Protein AF-A0A1U8H7A0-F1 (afdb_monomer)

InterPro domains:
  IPR008963 Purple acid phosphatase-like, N-terminal [SSF49363] (1-79)

Mean predicted aligned error: 8.27 Å

Sequence (106 aa):
MTITWTSGYNIDEAVLFVEWGWKDQPHQRSPAGTLTFHRNSMCGPPARTVGWHYPGFIHTSFLKDLWPNMMHTYRLGHMLMVQLFGASSIHLNLLLFLDKSHCNAL

Foldseek 3Di:
DKDKDFDQDDPVFWFWWKFKDAPPDHTDIWGKDKDFDDLVVDPDPPCNDVPPDGRHIMIMTDDPDDDPPTKMFMWIWTFGDDDDDDDDDDPPGDIDTPPDDRPTDD

pLDDT: mean 83.45, std 20.26, range [33.91, 98.06]

Structure (mmCIF, N/CA/C/O backbone):
data_AF-A0A1U8H7A0-F1
#
_entry.id   AF-A0A1U8H7A0-F1
#
loop_
_atom_site.group_PDB
_atom_site.id
_atom_site.type_symbol
_atom_site.label_atom_id
_atom_site.label_alt_id
_atom_site.label_comp_id
_atom_site.label_asym_id
_atom_site.label_entity_id
_atom_site.label_seq_id
_atom_site.pdbx_PDB_ins_code
_atom_site.Cartn_x
_atom_site.Cartn_y
_atom_site.Cartn_z
_atom_site.occupancy
_atom_site.B_iso_or_equiv
_atom_site.auth_seq_id
_atom_site.auth_comp_id
_atom_site.auth_asym_id
_atom_site.auth_atom_id
_atom_site.pdbx_PDB_model_num
ATOM 1 N N . MET A 1 1 ? -14.407 -1.987 4.304 1.00 94.12 1 MET A N 1
ATOM 2 C CA . MET A 1 1 ? -13.656 -1.012 3.477 1.00 94.12 1 MET A CA 1
ATOM 3 C C . MET A 1 1 ? -12.301 -1.608 3.128 1.00 94.12 1 MET A C 1
ATOM 5 O O . MET A 1 1 ? -11.783 -2.394 3.914 1.00 94.12 1 MET A O 1
ATOM 9 N N . THR A 1 2 ? -11.725 -1.245 1.985 1.00 96.88 2 THR A N 1
ATOM 10 C CA . THR A 1 2 ? -10.378 -1.679 1.587 1.00 96.88 2 THR A CA 1
ATOM 11 C C . THR A 1 2 ? -9.456 -0.471 1.524 1.00 96.88 2 THR A C 1
ATOM 13 O O . THR A 1 2 ? -9.811 0.534 0.914 1.00 96.88 2 THR A O 1
ATOM 16 N N . ILE A 1 3 ? -8.284 -0.569 2.147 1.00 96.50 3 ILE A N 1
ATOM 17 C CA . ILE A 1 3 ? -7.262 0.482 2.140 1.00 96.50 3 ILE A CA 1
ATOM 18 C C . ILE A 1 3 ? -6.057 -0.053 1.381 1.00 96.50 3 ILE A C 1
ATOM 20 O O . ILE A 1 3 ? -5.523 -1.101 1.739 1.00 96.50 3 ILE A O 1
ATOM 24 N N . THR A 1 4 ? -5.653 0.661 0.330 1.00 97.06 4 THR A N 1
ATOM 25 C CA . THR A 1 4 ? -4.488 0.315 -0.491 1.00 97.06 4 THR A CA 1
ATOM 26 C C . THR A 1 4 ? -3.503 1.474 -0.509 1.00 97.06 4 THR A C 1
ATOM 28 O O . THR A 1 4 ? -3.912 2.619 -0.698 1.00 97.06 4 THR A O 1
ATOM 31 N N . TRP A 1 5 ? -2.219 1.189 -0.303 1.00 96.50 5 TRP A N 1
ATOM 32 C CA . TRP A 1 5 ? -1.147 2.185 -0.302 1.00 96.50 5 TRP A CA 1
ATOM 33 C C . TRP A 1 5 ? 0.150 1.605 -0.863 1.00 96.50 5 TRP A C 1
ATOM 35 O O . TRP A 1 5 ? 0.281 0.395 -1.024 1.00 96.50 5 TRP A O 1
ATOM 45 N N . THR A 1 6 ? 1.117 2.472 -1.150 1.00 95.75 6 THR A N 1
ATOM 46 C CA . THR A 1 6 ? 2.445 2.085 -1.639 1.00 95.75 6 THR A CA 1
ATOM 47 C C . THR A 1 6 ? 3.522 2.402 -0.611 1.00 95.75 6 THR A C 1
ATOM 49 O O . THR A 1 6 ? 3.469 3.457 0.024 1.00 95.75 6 THR A O 1
ATOM 52 N N . SER A 1 7 ? 4.519 1.531 -0.470 1.00 93.56 7 SER A N 1
ATOM 53 C CA . SER A 1 7 ? 5.715 1.792 0.337 1.00 93.56 7 SER A CA 1
ATOM 54 C C . SER A 1 7 ? 6.980 1.194 -0.291 1.00 93.56 7 SER A C 1
ATOM 56 O O . SER A 1 7 ? 6.926 0.507 -1.315 1.00 93.56 7 SER A O 1
ATOM 58 N N . GLY A 1 8 ? 8.132 1.484 0.318 1.00 93.12 8 GLY A N 1
ATOM 59 C CA . GLY A 1 8 ? 9.412 0.872 -0.036 1.00 93.12 8 GLY A CA 1
ATOM 60 C C . GLY A 1 8 ? 9.710 -0.444 0.687 1.00 93.12 8 GLY A C 1
ATOM 61 O O . GLY A 1 8 ? 10.721 -1.051 0.365 1.00 93.12 8 GLY A O 1
ATOM 62 N N . TYR A 1 9 ? 8.862 -0.878 1.625 1.00 92.44 9 TYR A N 1
ATOM 63 C CA . TYR A 1 9 ? 9.141 -2.019 2.498 1.00 92.44 9 TYR A CA 1
ATOM 64 C C . TYR A 1 9 ? 8.518 -3.315 1.981 1.00 92.44 9 TYR A C 1
ATOM 66 O O . TYR A 1 9 ? 7.304 -3.389 1.766 1.00 92.44 9 TYR A O 1
ATOM 74 N N . ASN A 1 10 ? 9.339 -4.354 1.828 1.00 93.44 10 ASN A N 1
ATOM 75 C CA . ASN A 1 10 ? 8.852 -5.698 1.514 1.00 93.44 10 ASN A CA 1
ATOM 76 C C . ASN A 1 10 ? 8.337 -6.426 2.772 1.00 93.44 10 ASN A C 1
ATOM 78 O O . ASN A 1 10 ? 8.634 -6.043 3.904 1.00 93.44 10 ASN A O 1
ATOM 82 N N . ILE A 1 11 ? 7.623 -7.538 2.575 1.00 93.44 11 ILE A N 1
ATOM 83 C CA . ILE A 1 11 ? 7.170 -8.429 3.657 1.00 93.44 11 ILE A CA 1
ATOM 84 C C . ILE A 1 11 ? 8.323 -9.032 4.473 1.00 93.44 11 ILE A C 1
ATOM 86 O O . ILE A 1 11 ? 8.117 -9.385 5.627 1.00 93.44 11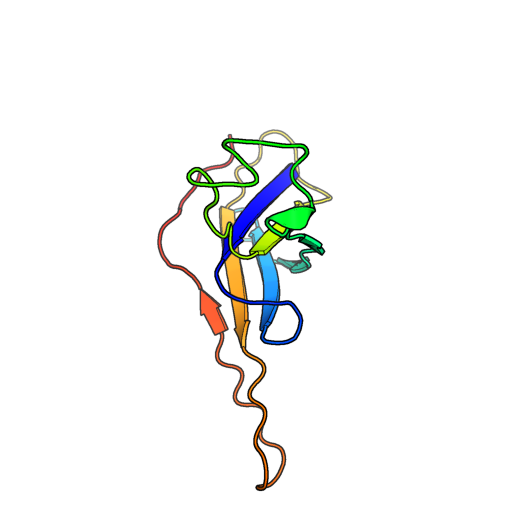 ILE A O 1
ATOM 90 N N . ASP A 1 12 ? 9.525 -9.115 3.896 1.00 92.12 12 ASP A N 1
ATOM 91 C CA . ASP A 1 12 ? 10.733 -9.616 4.567 1.00 92.12 12 ASP A CA 1
ATOM 92 C C . ASP A 1 12 ? 11.449 -8.537 5.397 1.00 92.12 12 ASP A C 1
ATOM 94 O O . ASP A 1 12 ? 12.371 -8.839 6.148 1.00 92.12 12 ASP A O 1
ATOM 98 N N . GLU A 1 13 ? 11.024 -7.277 5.279 1.00 89.19 13 GLU A N 1
ATOM 99 C CA . GLU A 1 13 ? 11.632 -6.127 5.958 1.00 89.19 13 GLU A CA 1
ATOM 100 C C . GLU A 1 13 ? 10.713 -5.553 7.037 1.00 89.19 13 GLU A C 1
ATOM 102 O O . GLU A 1 13 ? 11.187 -5.010 8.037 1.00 89.19 13 GLU A O 1
ATOM 107 N N . ALA A 1 14 ? 9.393 -5.649 6.844 1.00 90.75 14 ALA A N 1
ATOM 108 C CA . ALA A 1 14 ? 8.421 -5.080 7.760 1.00 90.75 14 ALA A CA 1
ATOM 109 C C . ALA A 1 14 ? 7.108 -5.866 7.820 1.00 90.75 14 ALA A C 1
ATOM 111 O O . ALA A 1 14 ? 6.589 -6.345 6.812 1.00 90.75 14 ALA A O 1
ATOM 112 N N . VAL A 1 15 ? 6.501 -5.888 9.007 1.00 93.38 15 VAL A N 1
ATOM 113 C CA . VAL A 1 15 ? 5.101 -6.288 9.173 1.00 93.38 15 VAL A CA 1
ATOM 114 C C . VAL A 1 15 ? 4.203 -5.096 8.849 1.00 93.38 15 VAL A C 1
ATOM 116 O O . VAL A 1 15 ? 4.338 -4.015 9.428 1.00 93.38 15 VAL A O 1
ATOM 119 N N . LEU A 1 16 ? 3.269 -5.311 7.925 1.00 93.94 16 LEU A N 1
ATOM 120 C CA . LEU A 1 16 ? 2.419 -4.284 7.330 1.00 93.94 16 LEU A CA 1
ATOM 121 C C . LEU A 1 16 ? 1.000 -4.366 7.879 1.00 93.94 16 LEU A C 1
ATOM 123 O O . LEU A 1 16 ? 0.369 -5.427 7.847 1.00 93.94 16 LEU A O 1
ATOM 127 N N . PHE A 1 17 ? 0.477 -3.242 8.357 1.00 95.38 17 PHE A N 1
ATOM 128 C CA . PHE A 1 17 ? -0.865 -3.197 8.921 1.00 95.38 17 PHE A CA 1
ATOM 129 C C . PHE A 1 17 ? -1.494 -1.809 8.793 1.00 95.38 17 PHE A C 1
ATOM 131 O O . PHE A 1 17 ? -0.814 -0.795 8.644 1.00 95.38 17 PHE A O 1
ATOM 138 N N . VAL A 1 18 ? -2.818 -1.771 8.894 1.00 96.38 18 VAL A N 1
ATOM 139 C CA . VAL A 1 18 ? -3.572 -0.539 9.125 1.00 96.38 18 VAL A CA 1
ATOM 140 C C . VAL A 1 18 ? -4.067 -0.552 10.559 1.00 96.38 18 VAL A C 1
ATOM 142 O O . VAL A 1 18 ? -4.705 -1.514 10.983 1.00 96.38 18 VAL A O 1
ATOM 145 N N . GLU A 1 19 ? -3.784 0.511 11.299 1.00 95.50 19 GLU A N 1
ATOM 146 C CA . GLU A 1 19 ? -4.386 0.769 12.603 1.00 95.50 19 GLU A CA 1
ATOM 147 C C . GLU A 1 19 ? -5.600 1.672 12.415 1.00 95.50 19 GLU A C 1
ATOM 149 O O . GLU A 1 19 ? -5.485 2.709 11.768 1.00 95.50 19 GLU A O 1
ATOM 154 N N . TRP A 1 20 ? -6.764 1.286 12.925 1.00 94.88 20 TRP A N 1
ATOM 155 C CA . TRP A 1 20 ? -8.007 2.004 12.658 1.00 94.88 20 TRP A CA 1
ATOM 156 C C . TRP A 1 20 ? -9.032 1.846 13.780 1.00 94.88 20 TRP A C 1
ATOM 158 O O . TRP A 1 20 ? -8.995 0.886 14.547 1.00 94.88 20 TRP A O 1
ATOM 168 N N . GLY A 1 21 ? -9.959 2.796 13.863 1.00 93.75 21 GLY A N 1
ATOM 169 C CA . GLY A 1 21 ? -11.044 2.807 14.841 1.00 93.75 21 GLY A CA 1
ATOM 170 C C . GLY A 1 21 ? -11.908 4.059 14.713 1.00 93.75 21 GLY A C 1
ATOM 171 O O . GLY A 1 21 ? -11.516 5.035 14.065 1.00 93.75 21 GLY A O 1
ATOM 172 N N . TRP A 1 22 ? -13.101 4.032 15.303 1.00 90.19 22 TRP A N 1
ATOM 173 C CA . TRP A 1 22 ? -13.913 5.237 15.474 1.00 90.19 22 TRP A CA 1
ATOM 174 C C . TRP A 1 22 ? -13.627 5.898 16.823 1.00 90.19 22 TRP A C 1
ATOM 176 O O . TRP A 1 22 ? -12.948 5.341 17.687 1.00 90.19 22 TRP A O 1
ATOM 186 N N . LYS A 1 23 ? -14.114 7.129 16.978 1.00 83.44 23 LYS A N 1
ATOM 187 C CA . LYS A 1 23 ? -13.830 7.965 18.145 1.00 83.44 23 LYS A CA 1
ATOM 188 C C . LYS A 1 23 ? -14.203 7.250 19.453 1.00 83.44 23 LYS A C 1
ATOM 190 O O . LYS A 1 23 ? -15.249 6.612 19.536 1.00 83.44 23 LYS A O 1
ATOM 195 N N . ASP A 1 24 ? -13.345 7.396 20.461 1.00 83.75 24 ASP A N 1
ATOM 196 C CA . ASP A 1 24 ? -13.541 6.870 21.819 1.00 83.75 24 ASP A CA 1
ATOM 197 C C . ASP A 1 24 ? -13.570 5.327 21.918 1.00 83.75 24 ASP A C 1
ATOM 1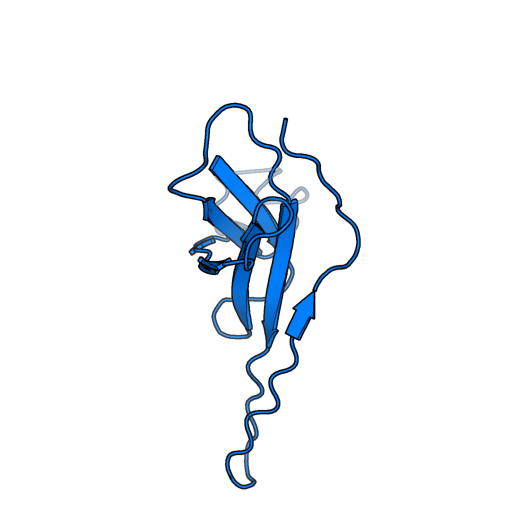99 O O . ASP A 1 24 ? -13.980 4.777 22.940 1.00 83.75 24 ASP A O 1
ATOM 203 N N . GLN A 1 25 ? -13.093 4.617 20.887 1.00 84.88 25 GLN A N 1
ATOM 204 C CA . GLN A 1 25 ? -12.848 3.173 20.926 1.00 84.88 25 GLN A CA 1
ATOM 205 C C . GLN A 1 25 ? -11.360 2.834 20.795 1.00 84.88 25 GLN A C 1
ATOM 207 O O . GLN A 1 25 ? -10.603 3.583 20.170 1.00 84.88 25 GLN A O 1
ATOM 212 N N . PRO A 1 26 ? -10.925 1.681 21.340 1.00 87.81 26 PRO A N 1
ATOM 213 C CA . PRO A 1 26 ? -9.599 1.153 21.068 1.00 87.81 26 PRO A CA 1
ATOM 214 C C . PRO A 1 26 ? -9.395 0.966 19.565 1.00 87.81 26 PRO A C 1
ATOM 216 O O . PRO A 1 26 ? -10.201 0.324 18.891 1.00 87.81 26 PRO A O 1
ATOM 219 N N . HIS A 1 27 ? -8.300 1.508 19.040 1.00 90.81 27 HIS A N 1
ATOM 220 C CA . HIS A 1 27 ? -7.917 1.233 17.665 1.00 90.81 27 HIS A CA 1
ATOM 221 C C . HIS A 1 27 ? -7.462 -0.223 17.538 1.00 90.81 27 HIS A C 1
ATOM 223 O O . HIS A 1 27 ? -6.686 -0.728 18.352 1.00 90.81 27 HIS A O 1
ATOM 229 N N . GLN A 1 28 ? -7.921 -0.886 16.487 1.00 93.56 28 GLN A N 1
ATOM 230 C CA . GLN A 1 28 ? -7.530 -2.243 16.134 1.00 93.56 28 GLN A CA 1
ATOM 231 C C . GLN A 1 28 ? -6.575 -2.240 14.942 1.00 93.56 28 GLN A C 1
ATOM 233 O O . GLN A 1 28 ? -6.480 -1.264 14.198 1.00 93.56 28 GLN A O 1
ATOM 238 N N . ARG A 1 29 ? -5.855 -3.349 14.750 1.00 95.56 29 ARG A N 1
ATOM 239 C CA . ARG A 1 29 ? -4.929 -3.523 13.626 1.00 95.56 29 ARG A CA 1
ATOM 240 C C . ARG A 1 29 ? -5.430 -4.594 12.675 1.00 95.56 29 ARG A C 1
ATOM 242 O O . ARG A 1 29 ? -5.732 -5.708 13.093 1.00 95.56 29 ARG A O 1
ATOM 249 N N . SER A 1 30 ? -5.460 -4.260 11.394 1.00 96.81 30 SER A N 1
ATOM 250 C CA . SER A 1 30 ? -5.741 -5.199 10.312 1.00 96.81 30 SER A CA 1
ATOM 251 C C . SER A 1 30 ? -4.460 -5.440 9.510 1.00 96.81 30 SER A C 1
ATOM 253 O O . SER A 1 30 ? -3.818 -4.466 9.110 1.00 96.81 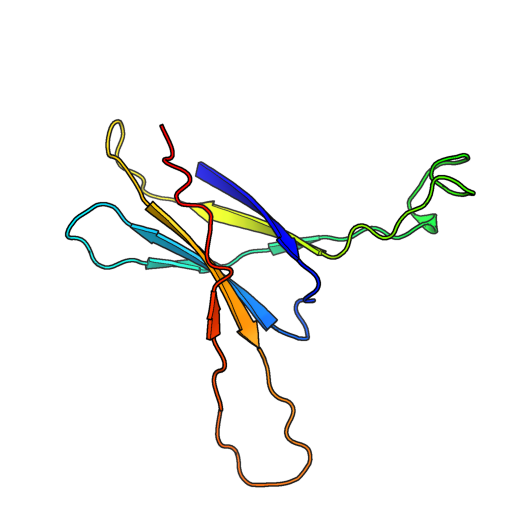30 SER A O 1
ATOM 255 N N . PRO A 1 31 ? -4.064 -6.701 9.258 1.00 96.94 31 PRO A N 1
ATOM 256 C CA . PRO A 1 31 ? -2.881 -6.996 8.457 1.00 96.94 31 PRO A CA 1
ATOM 257 C C . PRO A 1 31 ? -3.089 -6.557 7.005 1.00 96.94 31 PRO A C 1
ATOM 259 O O . PRO A 1 31 ? -4.227 -6.376 6.552 1.00 96.94 31 PRO A O 1
ATOM 262 N N . ALA A 1 32 ? -1.994 -6.402 6.270 1.00 97.69 32 ALA A N 1
ATOM 263 C CA . ALA A 1 32 ? -2.026 -6.103 4.847 1.00 97.69 32 ALA A CA 1
ATOM 264 C C . ALA A 1 32 ? -1.308 -7.173 4.029 1.00 97.69 32 ALA A C 1
ATOM 266 O O . ALA A 1 32 ? -0.232 -7.640 4.399 1.00 97.69 32 ALA A O 1
ATOM 267 N N . GLY A 1 33 ? -1.916 -7.545 2.905 1.00 96.94 33 GLY A N 1
ATOM 268 C CA . GLY A 1 33 ? -1.239 -8.309 1.863 1.00 96.94 33 GLY A CA 1
ATOM 269 C C . GLY A 1 33 ? -0.393 -7.380 1.001 1.00 96.94 33 GLY A C 1
ATOM 270 O O . GLY A 1 33 ? -0.752 -6.217 0.824 1.00 96.94 33 GLY A O 1
ATOM 271 N N . THR A 1 34 ? 0.698 -7.899 0.445 1.00 97.69 34 THR A N 1
ATOM 272 C CA . THR A 1 34 ? 1.614 -7.135 -0.410 1.00 97.69 34 THR A CA 1
ATOM 273 C C . THR A 1 34 ? 1.675 -7.731 -1.800 1.00 97.69 34 THR A C 1
ATOM 275 O O . THR A 1 34 ? 1.795 -8.944 -1.959 1.00 97.69 34 THR A O 1
ATOM 278 N N . LEU A 1 35 ? 1.640 -6.863 -2.803 1.00 97.56 35 LEU A N 1
ATOM 279 C CA . LEU A 1 35 ? 1.856 -7.191 -4.200 1.00 97.56 35 LEU A CA 1
ATOM 280 C C . LEU A 1 35 ? 2.902 -6.248 -4.791 1.00 97.56 35 LEU A C 1
ATOM 282 O O . LEU A 1 35 ? 3.022 -5.084 -4.416 1.00 97.56 35 LEU A O 1
ATOM 286 N N . THR A 1 36 ? 3.652 -6.753 -5.757 1.00 97.06 36 THR A N 1
ATOM 287 C CA . THR A 1 36 ? 4.514 -5.947 -6.618 1.00 97.06 36 THR A CA 1
ATOM 288 C C . THR A 1 36 ? 4.543 -6.580 -8.003 1.00 97.06 36 THR A C 1
ATOM 290 O O . THR A 1 36 ? 4.092 -7.712 -8.196 1.00 97.06 36 THR A O 1
ATOM 293 N N . PHE A 1 37 ? 5.052 -5.849 -8.983 1.00 97.12 37 PHE A N 1
ATOM 294 C CA . PHE A 1 37 ? 5.282 -6.365 -10.322 1.00 97.12 37 PHE A CA 1
ATOM 295 C C . PHE A 1 37 ? 6.612 -5.842 -10.849 1.00 97.12 37 PHE A C 1
ATOM 297 O O . PHE A 1 37 ? 7.037 -4.726 -10.555 1.00 97.12 37 PHE A O 1
ATOM 304 N N . HIS A 1 38 ? 7.274 -6.662 -11.660 1.00 97.00 38 HIS A N 1
ATOM 305 C CA . HIS A 1 38 ? 8.546 -6.312 -12.286 1.00 97.00 38 HIS A CA 1
ATOM 306 C C . HIS A 1 38 ? 8.360 -5.918 -13.749 1.00 97.00 38 HIS A C 1
ATOM 308 O O . HIS A 1 38 ? 7.343 -6.245 -14.365 1.00 97.00 38 HIS A O 1
ATOM 314 N N . ARG A 1 39 ? 9.396 -5.308 -14.337 1.00 97.56 39 ARG A N 1
ATOM 315 C CA . ARG A 1 39 ? 9.429 -4.887 -15.746 1.00 97.56 39 ARG A CA 1
ATOM 316 C C . ARG A 1 39 ? 9.003 -5.990 -16.704 1.00 97.56 39 ARG A C 1
ATOM 318 O O . ARG A 1 39 ? 8.259 -5.740 -17.642 1.00 97.56 39 ARG A O 1
ATOM 325 N N . ASN A 1 40 ? 9.448 -7.217 -16.443 1.00 97.31 40 ASN A N 1
ATOM 326 C CA . ASN A 1 40 ? 9.163 -8.380 -17.284 1.00 97.31 40 ASN A CA 1
ATOM 327 C C . ASN A 1 40 ? 7.707 -8.857 -17.219 1.00 97.31 40 ASN A C 1
ATOM 329 O O . ASN A 1 40 ? 7.289 -9.599 -18.100 1.00 97.31 40 ASN A O 1
ATOM 333 N N . SER A 1 41 ? 6.942 -8.407 -16.224 1.00 97.25 41 SER A N 1
ATOM 334 C CA . SER A 1 41 ? 5.498 -8.656 -16.124 1.00 97.25 41 SER A CA 1
ATOM 335 C C . SER A 1 41 ? 4.702 -7.793 -17.111 1.00 97.25 41 SER A C 1
ATOM 337 O O . SER A 1 41 ? 3.525 -8.046 -17.342 1.00 97.25 41 SER A O 1
ATOM 339 N N . MET A 1 42 ? 5.320 -6.753 -17.686 1.00 97.94 42 MET A N 1
ATOM 340 C CA . MET A 1 42 ? 4.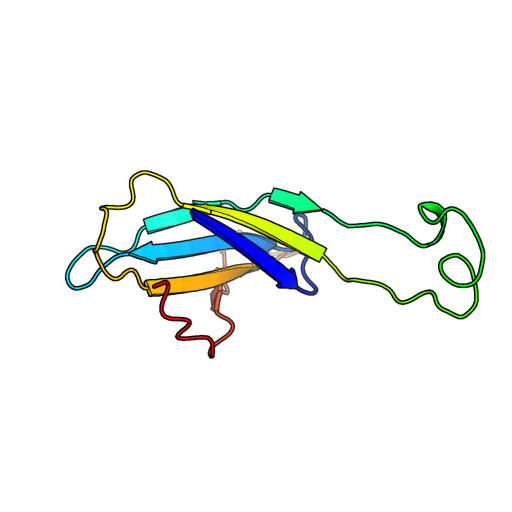680 -5.891 -18.678 1.00 97.94 42 MET A CA 1
ATOM 341 C C . MET A 1 42 ? 4.669 -6.562 -20.053 1.00 97.94 42 MET A C 1
ATOM 343 O O . MET A 1 42 ? 5.640 -7.200 -20.460 1.00 97.94 42 MET A O 1
ATOM 347 N N . CYS A 1 43 ? 3.586 -6.366 -20.806 1.00 97.62 43 CYS A N 1
ATOM 348 C CA . CYS A 1 43 ? 3.393 -7.024 -22.100 1.00 97.62 43 CYS A CA 1
ATOM 349 C C . CYS A 1 43 ? 4.355 -6.513 -23.189 1.00 97.62 43 CYS A C 1
ATOM 351 O O . CYS A 1 43 ? 4.815 -7.295 -24.016 1.00 97.62 43 CYS A O 1
ATOM 353 N N . GLY A 1 44 ? 4.711 -5.223 -23.185 1.00 97.44 44 GLY A N 1
ATOM 354 C CA . GLY A 1 44 ? 5.543 -4.635 -24.237 1.00 97.44 44 GLY A CA 1
ATOM 355 C C . GLY A 1 44 ? 5.925 -3.170 -23.999 1.00 97.44 44 GLY A C 1
ATOM 356 O O . GLY A 1 44 ? 5.648 -2.622 -22.929 1.00 97.44 44 GLY A O 1
ATOM 357 N N . PRO A 1 45 ? 6.607 -2.531 -24.966 1.00 97.38 45 PRO A N 1
ATOM 358 C CA . PRO A 1 45 ? 6.951 -1.108 -24.912 1.00 97.38 45 PRO A CA 1
ATOM 359 C C . PRO A 1 45 ? 5.698 -0.203 -24.814 1.00 97.38 45 PRO A C 1
ATOM 361 O O . PRO A 1 45 ? 4.668 -0.563 -25.376 1.00 97.38 45 PRO A O 1
ATOM 364 N N . PRO A 1 46 ? 5.758 0.972 -24.150 1.00 96.62 46 PRO A N 1
ATOM 365 C CA . PRO A 1 46 ? 6.900 1.502 -23.407 1.00 96.62 46 PRO A CA 1
ATOM 366 C C . PRO A 1 46 ? 6.994 0.957 -21.975 1.00 96.62 46 PRO A C 1
ATOM 368 O O . PRO A 1 46 ? 8.040 1.100 -21.345 1.00 96.62 46 PRO A O 1
ATOM 371 N N . ALA A 1 47 ? 5.940 0.304 -21.473 1.00 97.50 47 ALA A N 1
ATOM 372 C CA . ALA A 1 47 ? 5.853 -0.193 -20.099 1.00 97.50 47 ALA A CA 1
ATOM 373 C C . ALA A 1 47 ? 6.949 -1.225 -19.772 1.00 97.50 47 ALA A C 1
ATOM 375 O O . ALA A 1 47 ? 7.489 -1.228 -18.673 1.00 97.50 47 ALA A O 1
ATOM 376 N N . ARG A 1 48 ? 7.342 -2.062 -20.741 1.00 97.69 48 ARG A N 1
ATOM 377 C CA . ARG A 1 48 ? 8.478 -2.997 -20.631 1.00 97.69 48 ARG A CA 1
ATOM 378 C C . ARG A 1 48 ? 9.825 -2.368 -21.017 1.00 97.69 48 ARG A C 1
ATOM 380 O O . ARG A 1 48 ? 10.855 -3.026 -20.907 1.00 97.69 48 ARG A O 1
ATOM 387 N N . THR A 1 49 ? 9.847 -1.125 -21.502 1.00 97.12 49 THR A N 1
ATOM 388 C CA . THR A 1 49 ? 11.061 -0.454 -21.995 1.00 97.12 49 THR A CA 1
ATOM 389 C C . THR A 1 49 ? 11.346 0.846 -21.238 1.00 97.12 49 THR A C 1
ATOM 391 O O . THR A 1 49 ? 11.605 0.793 -20.035 1.00 97.12 49 THR A O 1
ATOM 394 N N . VAL A 1 50 ? 11.381 1.987 -21.927 1.00 97.19 50 VAL A N 1
ATOM 395 C CA . VAL A 1 50 ? 11.805 3.294 -21.397 1.00 97.19 50 VAL A CA 1
ATOM 396 C C . VAL A 1 50 ? 10.791 3.908 -20.437 1.00 97.19 50 VAL A C 1
ATOM 398 O O . VAL A 1 50 ? 11.163 4.725 -19.609 1.00 97.19 50 VAL A O 1
ATOM 401 N N . GLY A 1 51 ? 9.525 3.497 -20.524 1.00 97.25 51 GLY A N 1
ATOM 402 C CA . GLY A 1 51 ? 8.470 3.938 -19.613 1.00 97.25 51 GLY A CA 1
ATOM 403 C C . GLY A 1 51 ? 8.400 3.125 -18.322 1.00 97.25 51 GLY A C 1
ATOM 404 O O . GLY A 1 51 ? 7.506 3.355 -17.515 1.00 97.25 51 GLY A O 1
ATOM 405 N N . TRP A 1 52 ? 9.291 2.148 -18.128 1.00 97.69 52 TRP A N 1
ATOM 406 C CA . TRP A 1 52 ? 9.311 1.360 -16.902 1.00 97.69 52 TRP A CA 1
ATOM 407 C C . TRP A 1 52 ? 9.813 2.188 -15.716 1.00 97.69 52 TRP A C 1
ATOM 409 O O . TRP A 1 52 ? 10.924 2.714 -15.752 1.00 97.69 52 TRP A O 1
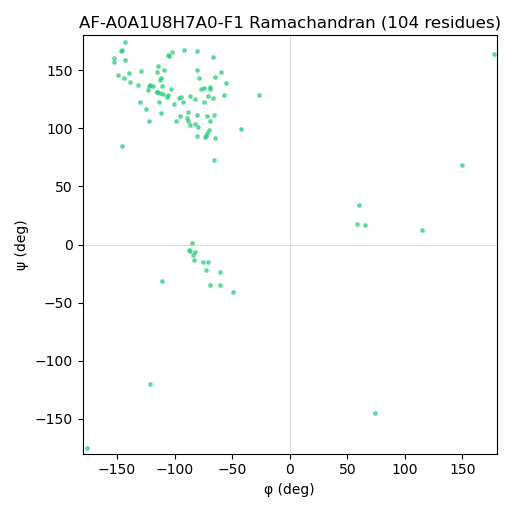ATOM 419 N N . HIS A 1 53 ? 9.041 2.194 -14.631 1.00 96.38 53 HIS A N 1
ATOM 420 C CA . HIS A 1 53 ? 9.459 2.693 -13.326 1.00 96.38 53 HIS A CA 1
ATOM 421 C C . HIS A 1 53 ? 9.102 1.658 -12.259 1.00 96.38 53 HIS A C 1
ATOM 423 O O . HIS A 1 53 ? 8.020 1.073 -12.301 1.00 96.38 53 HIS A O 1
ATOM 429 N N . TYR A 1 54 ? 10.003 1.413 -11.306 1.00 96.06 54 TYR A N 1
ATOM 430 C CA . TYR A 1 54 ? 9.730 0.465 -10.227 1.00 96.06 54 TYR A CA 1
ATOM 431 C C . TYR A 1 54 ? 8.603 1.004 -9.325 1.00 96.06 54 TYR A C 1
ATOM 433 O O . TYR A 1 54 ? 8.715 2.141 -8.860 1.00 96.06 54 TYR A O 1
ATOM 441 N N . PRO A 1 55 ? 7.521 0.241 -9.084 1.00 95.56 55 PRO A N 1
ATOM 442 C CA . PRO A 1 55 ? 6.360 0.742 -8.345 1.00 95.56 55 PRO A CA 1
ATOM 443 C C . PRO A 1 55 ? 6.524 0.687 -6.817 1.00 95.56 55 PRO A C 1
ATOM 445 O O . PRO A 1 55 ? 5.648 1.166 -6.102 1.00 95.56 55 PRO A O 1
ATOM 448 N N . GLY A 1 56 ? 7.606 0.092 -6.303 1.00 96.12 56 GLY A N 1
ATOM 449 C CA . GLY A 1 56 ? 7.702 -0.253 -4.886 1.00 96.12 56 GLY A CA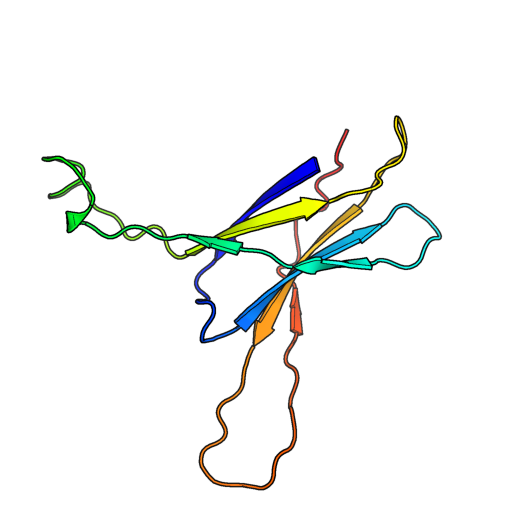 1
ATOM 450 C C . GLY A 1 56 ? 6.837 -1.468 -4.548 1.00 96.12 56 GLY A C 1
ATOM 451 O O . GLY A 1 56 ? 6.679 -2.384 -5.363 1.00 96.12 56 GLY A O 1
ATOM 452 N N . PHE A 1 57 ? 6.272 -1.460 -3.346 1.00 96.69 57 PHE A N 1
ATOM 453 C CA . PHE A 1 57 ? 5.365 -2.486 -2.849 1.00 96.69 57 PHE A CA 1
ATOM 454 C C . PHE A 1 57 ? 3.978 -1.890 -2.623 1.00 96.69 57 PHE A C 1
ATOM 456 O O . PHE A 1 57 ? 3.839 -0.823 -2.028 1.00 96.69 57 PHE A O 1
ATOM 463 N N . ILE A 1 58 ? 2.952 -2.570 -3.131 1.00 97.56 58 ILE A N 1
ATOM 464 C CA . ILE A 1 58 ? 1.546 -2.187 -3.005 1.00 97.56 58 ILE A CA 1
ATOM 465 C C . ILE A 1 58 ? 0.940 -3.042 -1.903 1.00 97.56 58 ILE A C 1
ATOM 467 O O . ILE A 1 58 ? 0.929 -4.268 -1.998 1.00 97.56 58 ILE A O 1
ATOM 471 N N . HIS A 1 59 ? 0.425 -2.398 -0.869 1.00 97.19 59 HIS A N 1
ATOM 472 C CA . HIS A 1 59 ? -0.139 -3.054 0.298 1.00 97.19 59 HIS A CA 1
ATOM 473 C C . HIS A 1 59 ? -1.641 -2.842 0.335 1.00 97.19 59 HIS A C 1
ATOM 475 O O . HIS A 1 59 ? -2.107 -1.722 0.136 1.00 97.19 59 HIS A O 1
ATOM 481 N N . THR A 1 60 ? -2.392 -3.896 0.634 1.00 98.06 60 THR A N 1
ATOM 482 C CA . THR A 1 60 ? -3.851 -3.848 0.729 1.00 98.06 60 THR A CA 1
ATOM 483 C C . THR A 1 60 ? -4.313 -4.478 2.035 1.00 98.06 60 THR A C 1
ATOM 485 O O . THR A 1 60 ? -4.042 -5.650 2.301 1.00 98.06 60 THR A O 1
ATOM 488 N N . SER A 1 61 ? -5.047 -3.708 2.840 1.00 97.69 61 SER A N 1
ATOM 489 C CA . SER A 1 61 ? -5.682 -4.167 4.077 1.00 97.69 61 SER A CA 1
ATOM 490 C C . SER A 1 61 ? -7.204 -4.097 3.985 1.00 97.69 61 SER A C 1
ATOM 492 O O . SER A 1 61 ? -7.772 -3.226 3.320 1.00 97.69 61 SER A O 1
ATOM 494 N N . PHE A 1 62 ? -7.864 -5.017 4.686 1.00 96.88 62 PHE A N 1
ATOM 495 C CA . PHE A 1 62 ? -9.317 -5.136 4.728 1.00 96.88 62 PHE A CA 1
ATOM 496 C C . PHE A 1 62 ? -9.835 -4.773 6.119 1.00 96.88 62 PHE A C 1
ATOM 498 O O . PHE A 1 62 ? -9.607 -5.500 7.088 1.00 96.88 62 PHE A O 1
ATOM 505 N N . LEU A 1 63 ? -10.575 -3.668 6.193 1.00 95.31 63 LEU A N 1
ATOM 506 C CA . LEU A 1 63 ? -11.294 -3.225 7.384 1.00 95.31 63 LEU A CA 1
ATOM 507 C C . LEU A 1 63 ? -12.682 -3.867 7.365 1.00 95.31 63 LEU A C 1
ATOM 509 O O . LEU A 1 63 ? -13.492 -3.593 6.467 1.00 95.31 63 LEU A O 1
ATOM 513 N N . LYS A 1 64 ? -12.923 -4.744 8.336 1.00 93.31 64 LYS A N 1
ATOM 514 C CA . LYS A 1 64 ? -14.168 -5.501 8.520 1.00 93.31 64 LYS A CA 1
ATOM 515 C C . LYS A 1 64 ? -14.961 -4.922 9.688 1.00 93.31 64 LYS A C 1
ATOM 517 O O . LYS A 1 64 ? -14.399 -4.176 10.474 1.00 93.31 64 LYS A O 1
ATOM 522 N N . ASP A 1 65 ? -16.245 -5.262 9.774 1.00 92.56 65 ASP A N 1
ATOM 523 C CA . ASP A 1 65 ? -17.101 -4.926 10.925 1.00 92.56 65 ASP A CA 1
ATOM 524 C C . ASP A 1 65 ? -17.236 -3.414 11.188 1.00 92.56 65 ASP A C 1
ATOM 526 O O . ASP A 1 65 ? -17.344 -2.949 12.321 1.00 92.56 65 ASP A O 1
ATOM 530 N N . LEU A 1 66 ? -17.233 -2.636 10.103 1.00 91.50 66 LEU A N 1
ATOM 531 C CA . LEU A 1 66 ? -17.465 -1.196 10.140 1.00 91.50 66 LEU A CA 1
ATOM 532 C C . LEU A 1 66 ? -18.946 -0.906 10.366 1.00 91.50 66 LEU A C 1
ATOM 534 O O . LEU A 1 66 ? -19.809 -1.459 9.679 1.00 91.50 66 LEU A O 1
ATOM 538 N N . TRP A 1 67 ? -19.227 0.027 11.268 1.00 91.06 67 TRP A N 1
ATOM 539 C CA . TRP A 1 67 ? -20.583 0.521 11.468 1.00 91.06 67 TRP A CA 1
ATOM 540 C C . TRP A 1 67 ? -20.974 1.496 10.353 1.00 91.06 67 TRP A C 1
ATOM 542 O O . TRP A 1 67 ? -20.193 2.399 10.032 1.00 91.06 67 TRP A O 1
ATOM 552 N N . PRO A 1 68 ? -22.175 1.355 9.764 1.00 92.25 68 PRO A N 1
ATOM 553 C CA . PRO A 1 68 ? -22.645 2.282 8.744 1.00 92.25 68 PRO A CA 1
ATOM 554 C C . PRO A 1 68 ? -22.832 3.683 9.339 1.00 92.25 68 PRO A C 1
ATOM 556 O O . PRO A 1 68 ? -23.271 3.825 10.479 1.00 92.25 68 PRO A O 1
ATOM 559 N N . ASN A 1 69 ? -22.530 4.717 8.549 1.00 90.31 69 ASN A N 1
ATOM 560 C CA . ASN A 1 69 ? -22.651 6.134 8.926 1.00 90.31 69 ASN A CA 1
ATOM 561 C C . ASN A 1 69 ? -21.824 6.556 10.159 1.00 90.31 69 ASN A C 1
ATOM 563 O O . ASN A 1 69 ? -22.092 7.604 10.747 1.00 90.31 69 ASN A O 1
ATOM 567 N N . MET A 1 70 ? -20.828 5.761 10.561 1.00 90.19 70 MET A N 1
ATOM 568 C CA . MET A 1 70 ? -19.902 6.106 11.637 1.00 90.19 70 MET A CA 1
ATOM 569 C C . MET A 1 70 ? -18.561 6.552 11.051 1.00 90.19 70 MET A C 1
ATOM 571 O O . MET A 1 70 ? -17.996 5.886 10.181 1.00 90.19 70 MET A O 1
ATOM 575 N N . MET A 1 71 ? -18.018 7.657 11.562 1.00 90.62 71 MET A N 1
ATOM 576 C CA . MET A 1 71 ? -16.707 8.149 11.142 1.00 90.62 71 MET A CA 1
ATOM 577 C C . MET A 1 71 ? -15.594 7.279 11.730 1.00 90.62 71 MET A C 1
ATOM 579 O O . MET A 1 71 ? -15.459 7.166 12.950 1.00 90.62 71 MET A O 1
ATOM 583 N N . HIS A 1 72 ? -14.760 6.719 10.859 1.00 90.81 72 HIS A N 1
ATOM 584 C CA . HIS A 1 72 ? -13.589 5.936 11.241 1.00 90.81 72 HIS A CA 1
ATOM 585 C C . HIS A 1 72 ? -12.311 6.683 10.864 1.00 90.81 72 HIS A C 1
ATOM 587 O O . HIS A 1 72 ? -12.230 7.333 9.822 1.00 90.81 72 HIS A O 1
ATOM 593 N N . THR A 1 73 ? -11.296 6.564 11.710 1.00 93.12 73 THR A N 1
ATOM 594 C CA . THR A 1 73 ? -9.942 7.051 11.445 1.00 93.12 73 THR A CA 1
ATOM 595 C C . THR A 1 73 ? -9.017 5.867 11.215 1.00 93.12 73 THR A C 1
ATOM 597 O O . THR A 1 73 ? -9.245 4.785 11.758 1.00 93.12 73 THR A O 1
ATOM 600 N N . TYR A 1 74 ? -7.980 6.058 10.402 1.00 93.88 74 TYR A N 1
ATOM 601 C CA . TYR A 1 74 ? -6.983 5.026 10.152 1.00 93.88 74 TYR A CA 1
ATOM 602 C C . TYR A 1 74 ? -5.577 5.612 10.006 1.00 93.88 74 TYR A C 1
ATOM 604 O O . TYR A 1 74 ? -5.398 6.792 9.707 1.00 93.88 74 TYR A O 1
ATOM 612 N N . ARG A 1 75 ? -4.570 4.767 10.221 1.00 94.25 75 ARG A N 1
ATOM 613 C CA . ARG A 1 75 ? -3.145 5.051 10.056 1.00 94.25 75 ARG A CA 1
ATOM 614 C C . ARG A 1 75 ? -2.460 3.860 9.405 1.00 94.25 75 ARG A C 1
ATOM 616 O O . ARG A 1 75 ? -2.737 2.711 9.741 1.00 94.25 75 ARG A O 1
ATOM 623 N N . LEU A 1 76 ? -1.544 4.147 8.492 1.00 95.44 76 LEU A N 1
ATOM 624 C CA . LEU A 1 76 ? -0.726 3.139 7.825 1.00 95.44 76 LEU A CA 1
ATOM 625 C C . LEU A 1 76 ? 0.511 2.852 8.684 1.00 95.44 76 LEU A C 1
ATOM 627 O O . LEU A 1 76 ? 1.217 3.786 9.075 1.00 95.44 76 LEU A O 1
ATOM 631 N N . GLY A 1 77 ? 0.768 1.581 8.981 1.00 92.25 77 GLY A N 1
ATOM 632 C CA . GLY A 1 77 ? 1.854 1.149 9.856 1.00 92.25 77 GLY A CA 1
ATOM 633 C C . GLY A 1 77 ? 2.816 0.182 9.173 1.00 92.25 77 GLY A C 1
ATOM 634 O O . GLY A 1 77 ? 2.394 -0.763 8.503 1.00 92.25 77 GLY A O 1
ATOM 635 N N . HIS A 1 78 ? 4.111 0.417 9.392 1.00 93.00 78 HIS A N 1
ATOM 636 C CA . HIS A 1 78 ? 5.196 -0.496 9.033 1.00 93.00 78 HIS A CA 1
ATOM 637 C C . HIS A 1 78 ? 6.011 -0.779 10.298 1.00 93.00 78 HIS A C 1
ATOM 639 O O . HIS A 1 78 ? 6.586 0.134 10.895 1.00 93.00 78 HIS A O 1
ATOM 645 N N . MET A 1 79 ? 6.033 -2.035 10.740 1.00 92.19 79 MET A N 1
ATOM 646 C CA . MET A 1 79 ? 6.860 -2.474 11.864 1.00 92.19 79 MET A CA 1
ATOM 647 C C . MET A 1 79 ? 8.119 -3.131 11.315 1.00 92.19 79 MET A C 1
ATOM 649 O O . MET A 1 79 ? 8.040 -4.238 10.787 1.00 92.19 79 MET A O 1
ATOM 653 N N . LEU A 1 80 ? 9.257 -2.444 11.417 1.00 89.88 80 LEU A N 1
ATOM 654 C CA . LEU A 1 80 ? 10.512 -2.927 10.847 1.00 89.88 80 LEU A CA 1
ATOM 655 C C . LEU A 1 80 ? 11.028 -4.150 11.604 1.00 89.88 80 LEU A C 1
ATOM 657 O O . LEU A 1 80 ? 11.100 -4.153 12.835 1.00 89.88 80 LEU A O 1
ATOM 661 N N . MET A 1 81 ? 11.432 -5.169 10.854 1.00 83.69 81 MET A N 1
ATOM 662 C CA . MET A 1 81 ? 12.108 -6.343 11.381 1.00 83.69 81 MET A CA 1
ATOM 663 C C . MET A 1 81 ? 13.612 -6.067 11.397 1.00 83.69 81 MET A C 1
ATOM 665 O O . MET A 1 81 ? 14.267 -6.029 10.360 1.00 83.69 81 MET A O 1
ATOM 669 N N . VAL A 1 82 ? 14.180 -5.837 12.581 1.00 74.56 82 VAL A N 1
ATOM 670 C CA . VAL A 1 82 ? 15.633 -5.684 12.720 1.00 74.56 82 VAL A CA 1
ATOM 671 C C . VAL A 1 82 ? 16.277 -7.072 12.756 1.00 74.56 82 VAL A C 1
ATOM 673 O O . VAL A 1 82 ? 16.130 -7.800 13.737 1.00 74.56 82 VAL A O 1
ATOM 676 N N . GLN A 1 83 ? 17.032 -7.434 11.716 1.00 57.78 83 GLN A N 1
ATOM 677 C CA . GLN A 1 83 ? 17.942 -8.584 11.752 1.00 57.78 83 GLN A CA 1
ATOM 678 C C . GLN A 1 83 ? 19.243 -8.188 12.461 1.00 57.78 83 GLN A C 1
ATOM 680 O O . GLN A 1 83 ? 20.180 -7.672 11.854 1.00 57.78 83 GLN A O 1
ATOM 685 N N . LEU A 1 84 ? 19.313 -8.424 13.772 1.00 54.28 84 LEU A N 1
ATOM 686 C CA . LEU A 1 84 ? 20.575 -8.345 14.506 1.00 54.28 84 LEU A CA 1
ATOM 687 C C . LEU A 1 84 ? 21.376 -9.631 14.270 1.00 54.28 84 LEU A C 1
ATOM 689 O O . LEU A 1 84 ? 21.138 -10.656 14.907 1.00 54.28 84 LEU A O 1
ATOM 693 N N . PHE A 1 85 ? 22.366 -9.572 13.380 1.00 47.75 85 PHE A N 1
ATOM 694 C CA . PHE A 1 85 ? 23.456 -10.544 13.385 1.00 47.75 85 PHE A CA 1
ATOM 695 C C . PHE A 1 85 ? 24.331 -10.288 14.628 1.00 47.75 85 PHE A C 1
ATOM 697 O O . PHE A 1 85 ? 25.185 -9.407 14.612 1.00 47.75 85 PHE A O 1
ATOM 704 N N . GLY A 1 86 ? 24.130 -11.054 15.708 1.00 45.94 86 GLY A N 1
ATOM 705 C CA . GLY A 1 86 ? 25.214 -11.336 16.665 1.00 45.94 86 GLY A CA 1
ATOM 706 C C . GLY A 1 86 ? 25.136 -10.820 18.109 1.00 45.94 86 GLY A C 1
ATOM 707 O O . GLY A 1 86 ? 26.136 -10.937 18.809 1.00 45.94 86 GLY A O 1
ATOM 708 N N . ALA A 1 87 ? 24.011 -10.321 18.624 1.00 38.00 87 ALA A N 1
ATOM 709 C CA . ALA A 1 87 ? 23.869 -10.096 20.070 1.00 38.00 87 ALA A CA 1
ATOM 710 C C . ALA A 1 87 ? 22.436 -10.383 20.530 1.00 38.00 87 ALA A C 1
ATOM 712 O O . ALA A 1 87 ? 21.495 -10.143 19.781 1.00 38.00 87 ALA A O 1
ATOM 713 N N . SER A 1 88 ? 22.309 -10.951 21.733 1.00 44.19 88 SER A N 1
ATOM 714 C CA . SER A 1 88 ? 21.083 -11.435 22.382 1.00 44.19 88 SER A CA 1
ATOM 715 C C . SER A 1 88 ? 19.797 -10.740 21.929 1.00 44.19 88 SER A C 1
ATOM 717 O O . SER A 1 88 ? 19.705 -9.519 21.986 1.00 44.19 88 SER A O 1
ATOM 719 N N . SER A 1 89 ? 18.808 -11.550 21.547 1.00 44.88 89 SER A N 1
ATOM 720 C CA . SER A 1 89 ? 17.461 -11.159 21.127 1.00 44.88 89 SER A CA 1
ATOM 721 C C . SER A 1 89 ? 16.856 -10.059 22.013 1.00 44.88 89 SER A C 1
ATOM 723 O O . SER A 1 89 ? 16.345 -10.323 23.100 1.00 44.88 89 SER A O 1
ATOM 725 N N . ILE A 1 90 ? 16.915 -8.817 21.536 1.00 46.28 90 ILE A N 1
ATOM 726 C CA . ILE A 1 90 ? 16.102 -7.700 22.015 1.00 46.28 90 ILE A CA 1
ATOM 727 C C . ILE A 1 90 ? 15.350 -7.203 20.784 1.00 46.28 90 ILE A C 1
ATOM 729 O O . ILE A 1 90 ? 15.944 -6.608 19.885 1.00 46.28 90 ILE A O 1
ATOM 733 N N . HIS A 1 91 ? 14.050 -7.497 20.704 1.00 48.41 91 HIS A N 1
ATOM 734 C CA . HIS A 1 91 ? 13.173 -6.939 19.676 1.00 48.41 91 HIS A CA 1
ATOM 735 C C . HIS A 1 91 ? 13.067 -5.422 19.881 1.00 48.41 91 HIS A C 1
ATOM 737 O O . HIS A 1 91 ? 12.202 -4.942 20.614 1.00 48.41 91 HIS A O 1
ATOM 743 N N . LEU A 1 92 ? 13.939 -4.648 19.232 1.00 46.78 92 LEU A N 1
ATOM 744 C CA . LEU A 1 92 ? 13.675 -3.230 19.016 1.00 46.78 92 LEU A CA 1
ATOM 745 C C . LEU A 1 92 ? 12.587 -3.119 17.941 1.00 46.78 92 LEU A C 1
ATOM 747 O O . LEU A 1 92 ? 12.865 -3.133 16.745 1.00 46.78 92 LEU A O 1
ATOM 751 N N . ASN A 1 93 ? 11.332 -3.033 18.381 1.00 49.44 93 ASN A N 1
ATOM 752 C CA . ASN A 1 93 ? 10.196 -2.7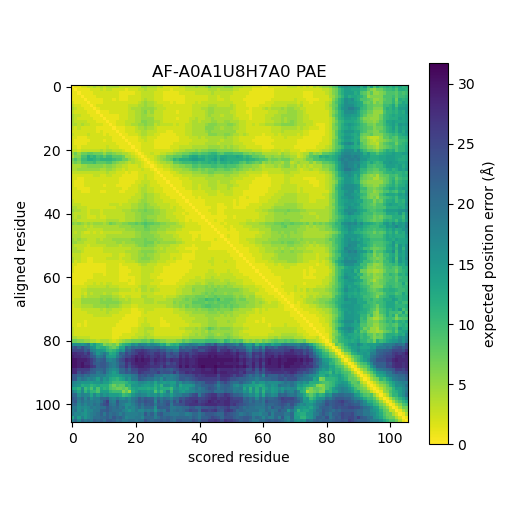39 17.513 1.00 49.44 93 ASN A CA 1
ATOM 753 C C . ASN A 1 93 ? 10.230 -1.253 17.135 1.00 49.44 93 ASN A C 1
ATOM 755 O O . ASN A 1 93 ? 9.684 -0.418 17.859 1.00 49.44 93 ASN A O 1
ATOM 759 N N . LEU A 1 94 ? 10.860 -0.904 16.011 1.00 53.84 94 LEU A N 1
ATOM 760 C CA . LEU A 1 94 ? 10.708 0.434 15.445 1.00 53.84 94 LEU A CA 1
ATOM 761 C C . LEU A 1 94 ? 9.416 0.474 14.622 1.00 53.84 94 LEU A C 1
ATOM 763 O O . LEU A 1 94 ? 9.337 -0.078 13.524 1.00 53.84 94 LEU A O 1
ATOM 767 N N . LEU A 1 95 ? 8.387 1.103 15.191 1.00 58.53 95 LEU A N 1
ATOM 768 C CA . LEU A 1 95 ? 7.109 1.322 14.527 1.00 58.53 95 LEU A CA 1
ATOM 769 C C . LEU A 1 95 ? 7.156 2.650 13.776 1.00 58.53 95 LEU A C 1
ATOM 771 O O . LEU A 1 95 ? 7.162 3.716 14.392 1.00 58.53 95 LEU A O 1
ATOM 775 N N . LEU A 1 96 ? 7.193 2.585 12.448 1.00 61.09 96 LEU A N 1
ATOM 776 C CA . LEU A 1 96 ? 7.103 3.769 11.607 1.00 61.09 96 LEU A CA 1
ATOM 777 C C . LEU A 1 96 ? 5.649 3.955 11.175 1.00 61.09 96 LEU A C 1
ATOM 779 O O . LEU A 1 96 ? 5.102 3.183 10.382 1.00 61.09 96 LEU A O 1
ATOM 783 N N . PHE A 1 97 ? 5.028 5.005 11.704 1.00 55.91 97 PHE A N 1
ATOM 784 C CA . PHE A 1 97 ? 3.799 5.557 11.153 1.00 55.91 97 PHE A CA 1
ATOM 785 C C . PHE A 1 97 ? 4.185 6.661 10.176 1.00 55.91 97 PHE A C 1
ATOM 787 O O . PHE A 1 97 ? 4.857 7.620 10.556 1.00 55.91 97 PHE A O 1
ATOM 794 N N . LEU A 1 98 ? 3.759 6.539 8.921 1.00 50.44 98 LEU A N 1
ATOM 795 C CA . LEU A 1 98 ? 3.837 7.663 7.995 1.00 50.44 98 LEU A CA 1
ATOM 796 C C . LEU A 1 98 ? 2.770 8.682 8.421 1.00 50.44 98 LEU A C 1
ATOM 798 O O . LEU A 1 98 ? 1.586 8.537 8.116 1.00 50.44 98 LEU A O 1
ATOM 802 N N . ASP A 1 99 ? 3.193 9.682 9.196 1.00 37.62 99 ASP A N 1
ATOM 803 C CA . ASP A 1 99 ? 2.367 10.821 9.585 1.00 37.62 99 ASP A CA 1
ATOM 804 C C . ASP A 1 99 ? 2.095 11.709 8.363 1.00 37.62 99 ASP A C 1
ATOM 806 O O . ASP A 1 99 ? 2.992 12.384 7.858 1.00 37.62 99 ASP A O 1
ATOM 810 N N . LYS A 1 100 ? 0.849 11.634 7.878 1.00 33.91 100 LYS A N 1
ATOM 811 C CA . LYS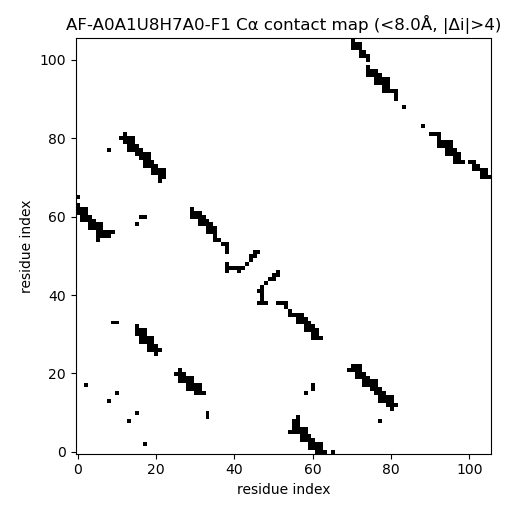 A 1 100 ? 0.004 12.704 7.305 1.00 33.91 100 LYS A CA 1
ATOM 812 C C . LYS A 1 100 ? -0.951 12.145 6.255 1.00 33.91 100 LYS A C 1
ATOM 814 O O . LYS A 1 100 ? -0.890 12.454 5.071 1.00 33.91 100 LYS A O 1
ATOM 819 N N . SER A 1 101 ? -1.913 11.358 6.708 1.00 40.91 101 SER A N 1
ATOM 820 C CA . SER A 1 101 ? -3.209 11.305 6.038 1.00 40.91 101 SER A CA 1
ATOM 821 C C . SER A 1 101 ? -4.281 11.089 7.096 1.00 40.91 101 SER A C 1
ATOM 823 O O . SER A 1 101 ? -4.709 9.976 7.364 1.00 40.91 101 SER A O 1
ATOM 825 N N . HIS A 1 102 ? -4.730 12.189 7.711 1.00 42.03 102 HIS A N 1
ATOM 826 C CA . HIS A 1 102 ? -6.095 12.255 8.234 1.00 42.03 102 HIS A CA 1
ATOM 827 C C . HIS A 1 102 ? -7.031 12.190 7.018 1.00 42.03 102 HIS A C 1
ATOM 829 O O . HIS A 1 102 ? -7.546 13.204 6.556 1.00 42.03 102 HIS A O 1
ATOM 835 N N . CYS A 1 103 ? -7.145 11.014 6.404 1.00 47.62 103 CYS A N 1
ATOM 836 C CA . CYS A 1 103 ? -8.115 10.784 5.354 1.00 47.62 103 CYS A CA 1
ATOM 837 C C . CYS A 1 103 ? -9.400 10.373 6.063 1.00 47.62 103 CYS A C 1
ATOM 839 O O . CYS A 1 103 ? -9.507 9.266 6.589 1.00 47.62 103 CYS A O 1
ATOM 841 N N . ASN A 1 104 ? -10.342 11.308 6.149 1.00 42.47 104 ASN A N 1
ATOM 842 C CA . ASN A 1 104 ? -11.679 11.016 6.639 1.00 42.47 104 ASN A CA 1
ATOM 843 C C . ASN A 1 104 ? -12.332 10.069 5.626 1.00 42.47 104 ASN A C 1
ATOM 845 O O . ASN A 1 104 ? -12.584 10.466 4.489 1.00 42.47 104 ASN A O 1
ATOM 849 N N . ALA A 1 105 ? -12.563 8.816 6.015 1.00 45.97 105 ALA A N 1
ATOM 850 C CA . ALA A 1 105 ? -13.430 7.934 5.251 1.00 45.97 105 ALA A CA 1
ATOM 851 C C . ALA A 1 105 ? -14.872 8.433 5.447 1.00 45.97 105 ALA A C 1
ATOM 853 O O . ALA A 1 105 ? -15.377 8.397 6.571 1.00 45.97 105 ALA A O 1
ATOM 854 N N . LEU A 1 106 ? -15.461 8.985 4.380 1.00 36.88 106 LEU A N 1
ATOM 855 C CA . LEU A 1 106 ? -16.881 9.347 4.296 1.00 36.88 106 LEU A CA 1
ATOM 856 C C . LEU A 1 106 ? -17.748 8.093 4.142 1.00 36.88 106 LEU A C 1
ATOM 858 O O . LEU A 1 106 ? -17.314 7.173 3.410 1.00 36.88 106 LEU A O 1
#

Organism: Capsicum annuum (NCBI:txid4072)

Nearest PDB structures (foldseek):
  3zk4-assembly1_B  TM=9.689E-01  e=4.529E-09  Lupinus luteus
  7rm4-assembly4_S  TM=4.652E-01  e=5.809E+00  Homo sapiens
  5jhd-assembly2_I  TM=3.946E-01  e=2.845E+00  Homo sapiens
  5jhd-assembly1_D  TM=3.908E-01  e=3.355E+00  Homo sapiens
  6okp-assembly1_L  TM=1.864E-01  e=3.955E+00  Homo sapiens

Radius of gyration: 17.32 Å; Cα contacts (8 Å, |Δi|>4): 185; chains: 1; bounding box: 48×24×47 Å

Solvent-accessible surface area (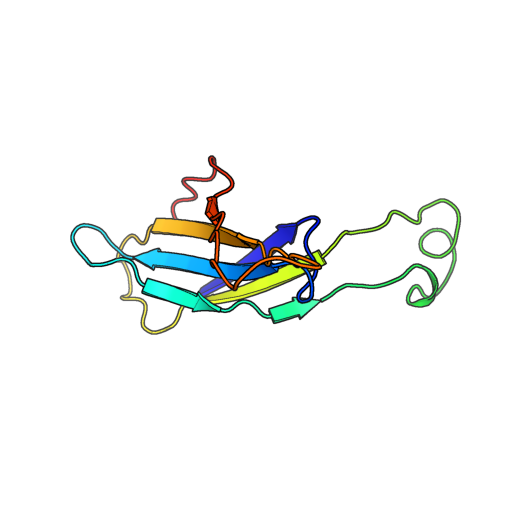backbone atoms only — not comparable to full-atom values): 6622 Å² total; per-residue (Å²): 92,76,50,74,52,71,44,88,64,48,81,91,42,24,54,46,32,37,40,34,35,39,85,100,51,82,67,45,77,32,63,40,53,78,47,71,76,56,55,85,76,39,93,43,78,48,50,46,49,88,63,49,70,87,75,56,26,40,35,42,26,64,53,72,94,74,63,85,97,55,65,41,46,57,44,57,38,37,37,42,61,76,84,70,90,84,65,81,95,69,87,66,75,52,71,47,63,73,88,83,57,93,59,77,57,127

Secondary structure (DSSP, 8-state):
-EEEEEES--TTTEEEEEEEEETTS--EEEEEEEE---GGGS-STTTTTTT-----EEEEEE--SPPTT--EEEEEEEEE----SSS------EEEE-------B-